Protein AF-A0A955FN13-F1 (afdb_monomer_lite)

pLDDT: mean 72.4, std 21.94, range [36.44, 97.31]

Sequence (118 aa):
MNSLASLPTERQCHIALLKLLHGSSACPECAGRLLFRRSYARCRVCRIKHSVRATTWFRGSNLSLQKLWLLIWCWQKQKSTGTTKLQVKLSDKIRAITPGQSTVIYDGQYVVGGGIVA

Secondary structure (DSSP, 8-state):
--SGGGPPPHHHHHHHHHHHHHSSSS-TTT-PPEEE-SS-EEESSS--EE-TTTTSTTTT----HHHHHHHHHHHHTT--TTTS------SS-------SS--EEE-SS-EEE-----

Radius of gyration: 17.9 Å; chains: 1; bounding box: 42×37×46 Å

Structure (mmCIF, N/CA/C/O backbone):
data_AF-A0A955FN13-F1
#
_entry.id   AF-A0A955FN13-F1
#
loop_
_atom_site.group_PDB
_atom_site.id
_atom_site.type_symbol
_atom_site.label_atom_id
_atom_site.label_alt_id
_atom_site.label_comp_id
_atom_site.label_asym_id
_atom_site.label_entity_id
_atom_site.label_seq_id
_atom_site.pdbx_PDB_ins_code
_atom_site.Cartn_x
_atom_site.Cartn_y
_atom_site.Cartn_z
_atom_site.occupancy
_atom_site.B_iso_or_equiv
_atom_site.auth_seq_id
_atom_site.auth_comp_id
_atom_site.auth_asym_id
_atom_site.auth_atom_id
_atom_site.pdbx_PDB_model_num
ATOM 1 N N . MET A 1 1 ? 2.698 8.812 16.267 1.00 59.09 1 MET A N 1
ATOM 2 C CA . MET A 1 1 ? 1.529 9.604 15.845 1.00 59.09 1 MET A CA 1
ATOM 3 C C . MET A 1 1 ? 0.746 9.928 17.096 1.00 59.09 1 MET A C 1
ATOM 5 O O . MET A 1 1 ? 0.307 8.999 17.759 1.00 59.09 1 MET A O 1
ATOM 9 N N . ASN A 1 2 ? 0.644 11.211 17.440 1.00 54.38 2 ASN A N 1
ATOM 10 C CA . ASN A 1 2 ? 0.000 11.656 18.684 1.00 54.38 2 ASN A CA 1
ATOM 11 C C . ASN A 1 2 ? -1.435 12.169 18.443 1.00 54.38 2 ASN A C 1
ATOM 13 O O . ASN A 1 2 ? -2.162 12.419 19.393 1.00 54.38 2 ASN A O 1
ATOM 17 N N . SER A 1 3 ? -1.857 12.309 17.177 1.00 60.25 3 SER A N 1
ATOM 18 C CA . SER A 1 3 ? -3.205 12.742 16.774 1.00 60.25 3 SER A CA 1
ATOM 19 C C . SER A 1 3 ? -3.566 12.215 15.375 1.00 60.25 3 SER A C 1
ATOM 21 O O . SER A 1 3 ? -2.677 12.011 14.544 1.00 60.25 3 SER A O 1
ATOM 23 N N . LEU A 1 4 ? -4.860 12.033 15.079 1.00 58.25 4 LEU A N 1
ATOM 24 C CA . LEU A 1 4 ? -5.371 11.665 13.744 1.00 58.25 4 LEU A CA 1
ATOM 25 C C . LEU A 1 4 ? -5.014 12.699 12.664 1.00 58.25 4 LEU A C 1
ATOM 27 O O . LEU A 1 4 ? -4.844 12.334 11.505 1.00 58.25 4 LEU A O 1
ATOM 31 N N . ALA A 1 5 ? -4.822 13.966 13.045 1.00 63.47 5 ALA A N 1
ATOM 32 C CA . ALA A 1 5 ? -4.365 15.018 12.136 1.00 63.47 5 ALA A CA 1
ATOM 33 C C . ALA A 1 5 ? -2.935 14.779 11.609 1.00 63.47 5 ALA A C 1
ATOM 35 O O . ALA A 1 5 ? -2.555 15.333 10.585 1.00 63.47 5 ALA A O 1
ATOM 36 N N . SER A 1 6 ? -2.153 13.920 12.277 1.00 76.50 6 SER A N 1
ATOM 37 C CA . SER A 1 6 ? -0.805 13.530 11.836 1.00 76.50 6 SER A CA 1
ATOM 38 C C . SER A 1 6 ? -0.791 12.344 10.864 1.00 76.50 6 SER A C 1
ATOM 40 O O . SER A 1 6 ? 0.274 11.791 10.587 1.00 76.50 6 SER A O 1
ATOM 42 N N . LEU A 1 7 ? -1.956 11.917 10.359 1.00 78.88 7 LEU A N 1
ATOM 43 C CA . LEU A 1 7 ? -2.031 10.831 9.387 1.00 78.88 7 LEU A CA 1
ATOM 44 C C . LEU A 1 7 ? -1.363 11.232 8.061 1.00 78.88 7 LEU A C 1
ATOM 46 O O . LEU A 1 7 ? -1.705 12.271 7.491 1.00 78.88 7 LEU A O 1
ATOM 50 N N . PRO A 1 8 ? -0.466 10.390 7.515 1.00 88.38 8 PRO A N 1
ATOM 51 C CA . PRO A 1 8 ? 0.096 10.631 6.197 1.00 88.38 8 PRO A CA 1
ATOM 52 C C . PRO A 1 8 ? -1.000 10.661 5.127 1.00 88.38 8 PRO A C 1
ATOM 54 O O . PRO A 1 8 ? -2.037 10.007 5.234 1.00 88.38 8 PRO A O 1
ATOM 57 N N . THR A 1 9 ? -0.759 11.402 4.051 1.00 90.94 9 THR A N 1
ATOM 58 C CA . THR A 1 9 ? -1.645 11.441 2.878 1.00 90.94 9 THR A CA 1
ATOM 59 C C . THR A 1 9 ? -1.793 10.055 2.243 1.00 90.94 9 THR A C 1
ATOM 61 O O . THR A 1 9 ? -0.929 9.188 2.391 1.00 90.94 9 THR A O 1
ATOM 64 N N . GLU A 1 10 ? -2.859 9.836 1.468 1.00 90.00 10 GLU A N 1
ATOM 65 C CA . GLU A 1 10 ? -3.096 8.547 0.797 1.00 90.00 10 GLU A CA 1
ATOM 66 C C . GLU A 1 10 ? -1.915 8.130 -0.100 1.00 90.00 10 GLU A C 1
ATOM 68 O O . GLU A 1 10 ? -1.511 6.966 -0.112 1.00 90.00 10 GLU A O 1
ATOM 73 N N . ARG A 1 11 ? -1.279 9.099 -0.772 1.00 91.12 11 ARG A N 1
ATOM 74 C CA . ARG A 1 11 ? -0.066 8.873 -1.570 1.00 91.12 11 ARG A CA 1
ATOM 75 C C . ARG A 1 11 ? 1.137 8.480 -0.711 1.00 91.12 11 ARG A C 1
ATOM 77 O O . ARG A 1 11 ? 1.862 7.563 -1.090 1.00 91.12 11 ARG A O 1
ATOM 84 N N . GLN A 1 12 ? 1.362 9.156 0.417 1.00 92.62 12 GLN A N 1
ATOM 85 C CA . GLN A 1 12 ? 2.446 8.809 1.344 1.00 92.62 12 GLN A CA 1
ATOM 86 C C . GLN A 1 12 ? 2.251 7.401 1.914 1.00 92.62 12 GLN A C 1
ATOM 88 O O . GLN A 1 12 ? 3.197 6.617 1.904 1.00 92.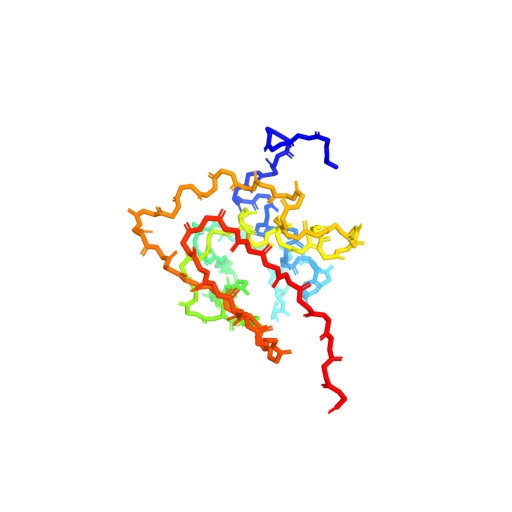62 12 GLN A O 1
ATOM 93 N N . CYS A 1 13 ? 1.020 7.050 2.304 1.00 91.75 13 CYS A N 1
ATOM 94 C CA . CYS A 1 13 ? 0.672 5.696 2.740 1.00 91.75 13 CYS A CA 1
ATOM 95 C C . CYS A 1 13 ? 0.991 4.670 1.648 1.00 91.75 13 CYS A C 1
ATOM 97 O O . CYS A 1 13 ? 1.610 3.651 1.923 1.00 91.75 13 CYS A O 1
ATOM 99 N N . HIS A 1 14 ? 0.626 4.949 0.393 1.00 91.62 14 HIS A N 1
ATOM 100 C CA . HIS A 1 14 ? 0.910 4.057 -0.732 1.00 91.62 14 HIS A CA 1
ATOM 101 C C . HIS A 1 14 ? 2.410 3.790 -0.899 1.00 91.62 14 HIS A C 1
ATOM 103 O O . HIS A 1 14 ? 2.828 2.641 -1.017 1.00 91.62 14 HIS A O 1
ATOM 109 N N . ILE A 1 15 ? 3.223 4.850 -0.892 1.00 92.44 15 ILE A N 1
ATOM 110 C CA . ILE A 1 15 ? 4.680 4.743 -1.023 1.00 92.44 15 ILE A CA 1
ATOM 111 C C . ILE A 1 15 ? 5.255 3.930 0.137 1.00 92.44 15 ILE A C 1
ATOM 113 O O . ILE A 1 15 ? 6.058 3.029 -0.090 1.00 92.44 15 ILE A O 1
ATOM 117 N N . ALA A 1 16 ? 4.848 4.242 1.367 1.00 92.44 16 ALA A N 1
ATOM 118 C CA . ALA A 1 16 ? 5.348 3.571 2.556 1.00 92.44 16 ALA A CA 1
ATOM 119 C C . ALA A 1 16 ? 4.965 2.083 2.578 1.00 92.44 16 ALA A C 1
ATOM 121 O O . ALA A 1 16 ? 5.806 1.242 2.873 1.00 92.44 16 ALA A O 1
ATOM 122 N N . LEU A 1 17 ? 3.735 1.745 2.186 1.00 90.38 17 LEU A N 1
ATOM 123 C CA . LEU A 1 17 ? 3.278 0.359 2.106 1.00 90.38 17 LEU A CA 1
ATOM 124 C C . LEU A 1 17 ? 3.994 -0.428 1.002 1.00 90.38 17 LEU A C 1
ATOM 126 O O . LEU A 1 17 ? 4.366 -1.570 1.233 1.00 90.38 17 LEU A O 1
ATOM 130 N N . LEU A 1 18 ? 4.259 0.168 -0.166 1.00 91.75 18 LEU A N 1
ATOM 131 C CA . LEU A 1 18 ? 5.067 -0.500 -1.197 1.00 91.75 18 LEU A CA 1
ATOM 132 C C . LEU A 1 18 ? 6.505 -0.742 -0.728 1.00 91.75 18 LEU A C 1
ATOM 134 O O . LEU A 1 18 ? 7.029 -1.828 -0.952 1.00 91.75 18 LEU A O 1
ATOM 138 N N . LYS A 1 19 ? 7.112 0.223 -0.025 1.00 92.88 19 LYS A N 1
ATOM 139 C CA . LYS A 1 19 ? 8.432 0.034 0.592 1.00 92.88 19 LYS A CA 1
ATOM 140 C C . LYS A 1 19 ? 8.427 -1.086 1.631 1.00 92.88 19 LYS A C 1
ATOM 142 O O . LYS A 1 19 ? 9.384 -1.842 1.684 1.00 92.88 19 LYS A O 1
ATOM 147 N N . LEU A 1 20 ? 7.364 -1.211 2.426 1.00 90.31 20 LEU A N 1
ATOM 148 C CA . LEU A 1 20 ? 7.223 -2.301 3.395 1.00 90.31 20 LEU A CA 1
ATOM 149 C C . LEU A 1 20 ? 7.068 -3.669 2.715 1.00 90.31 20 LEU A C 1
ATOM 151 O O . LEU A 1 20 ? 7.641 -4.639 3.192 1.00 90.31 20 LEU A O 1
ATOM 155 N N . LEU A 1 21 ? 6.319 -3.752 1.611 1.00 89.12 21 LEU A N 1
ATOM 156 C CA . LEU A 1 21 ? 6.067 -5.018 0.909 1.00 89.12 21 LEU A CA 1
ATOM 157 C C . LEU A 1 21 ? 7.232 -5.472 0.024 1.00 89.12 21 LEU A C 1
ATOM 159 O O . LEU A 1 21 ? 7.475 -6.665 -0.099 1.00 89.12 21 LEU A O 1
ATOM 163 N N . HIS A 1 22 ? 7.919 -4.533 -0.626 1.00 90.06 22 HIS A N 1
ATOM 164 C CA . HIS A 1 22 ? 8.907 -4.830 -1.669 1.00 90.06 22 HIS A CA 1
ATOM 165 C C . HIS A 1 22 ? 10.309 -4.292 -1.354 1.00 90.06 22 HIS A C 1
ATOM 167 O O . HIS A 1 22 ? 11.188 -4.337 -2.209 1.00 90.06 22 HIS A O 1
ATOM 173 N N . GLY A 1 23 ? 10.521 -3.691 -0.182 1.00 90.31 23 GLY A N 1
ATOM 174 C CA . GLY A 1 23 ? 11.792 -3.066 0.208 1.00 90.31 23 GLY A CA 1
ATOM 175 C C . GLY A 1 23 ? 12.109 -1.743 -0.503 1.00 90.31 23 GLY A C 1
ATOM 176 O O . GLY A 1 23 ? 13.004 -1.014 -0.085 1.00 90.31 23 GLY A O 1
ATOM 177 N N . SER A 1 24 ? 11.376 -1.378 -1.560 1.00 92.19 24 SER A N 1
ATOM 178 C CA . SER A 1 24 ? 11.632 -0.171 -2.349 1.00 92.19 24 SER A CA 1
ATOM 179 C C . SER A 1 24 ? 10.344 0.524 -2.803 1.00 92.19 24 SER A C 1
ATOM 181 O O . SER A 1 24 ? 9.255 -0.044 -2.793 1.00 92.19 24 SER A O 1
ATOM 183 N N . SER A 1 25 ? 10.458 1.795 -3.204 1.00 91.00 25 SER A N 1
ATOM 184 C CA . SER A 1 25 ? 9.373 2.531 -3.879 1.00 91.00 25 SER A CA 1
ATOM 185 C C . SER A 1 25 ? 9.477 2.481 -5.407 1.00 91.00 25 SER A C 1
ATOM 187 O O . SER A 1 25 ? 8.806 3.253 -6.099 1.00 91.00 25 SER A O 1
ATOM 189 N N . ALA A 1 26 ? 10.359 1.628 -5.925 1.00 94.56 26 ALA A N 1
ATOM 190 C CA . ALA A 1 26 ? 10.512 1.362 -7.343 1.00 94.56 26 ALA A CA 1
ATOM 191 C C . ALA A 1 26 ? 9.578 0.221 -7.769 1.00 94.56 26 ALA A C 1
ATOM 193 O O . ALA A 1 26 ? 8.939 -0.428 -6.942 1.00 94.56 26 ALA A O 1
ATOM 194 N N . CYS A 1 27 ? 9.456 -0.003 -9.074 1.00 94.94 27 CYS A N 1
ATOM 195 C CA . CYS A 1 27 ? 8.741 -1.167 -9.576 1.00 94.94 27 CYS A CA 1
ATOM 196 C C . CYS A 1 27 ? 9.452 -2.453 -9.115 1.00 94.94 27 CYS A C 1
ATOM 198 O O . CYS A 1 27 ? 10.643 -2.580 -9.391 1.00 94.94 27 CYS A O 1
ATOM 200 N N . PRO A 1 28 ? 8.752 -3.407 -8.475 1.00 92.56 28 PRO A N 1
ATOM 201 C CA . PRO A 1 28 ? 9.365 -4.656 -8.023 1.00 92.56 28 PRO A CA 1
ATOM 202 C C . PRO A 1 28 ? 9.856 -5.543 -9.178 1.00 92.56 28 PRO A C 1
ATOM 204 O O . PRO A 1 28 ? 10.773 -6.323 -8.978 1.00 92.56 28 PRO A O 1
ATOM 207 N N . GLU A 1 29 ? 9.308 -5.385 -10.388 1.00 94.81 29 GLU A N 1
ATOM 208 C CA . GLU A 1 29 ? 9.664 -6.224 -11.546 1.00 94.81 29 GLU A CA 1
ATOM 209 C C . GLU A 1 29 ? 10.893 -5.726 -12.312 1.00 94.81 29 GLU A C 1
ATOM 211 O O . GLU A 1 29 ? 11.609 -6.502 -12.928 1.00 94.81 29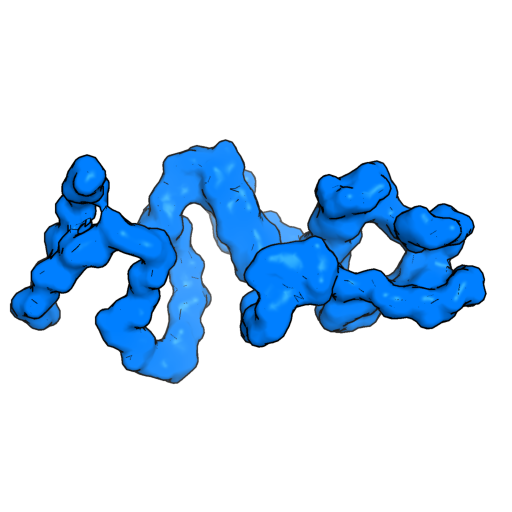 GLU A O 1
ATOM 216 N N . CYS A 1 30 ? 11.104 -4.408 -12.361 1.00 95.94 30 CYS A N 1
ATOM 217 C CA . CYS A 1 30 ? 12.108 -3.813 -13.257 1.00 95.94 30 CYS A CA 1
ATOM 218 C C . CYS A 1 30 ? 12.848 -2.612 -12.664 1.00 95.94 30 CYS A C 1
ATOM 220 O O . CYS A 1 30 ? 13.494 -1.872 -13.401 1.00 95.94 30 CYS A O 1
ATOM 222 N N . ALA A 1 31 ? 12.670 -2.330 -11.369 1.00 95.56 31 ALA A N 1
ATOM 223 C CA . ALA A 1 31 ? 13.195 -1.150 -10.671 1.00 95.56 31 ALA A CA 1
ATOM 224 C C . ALA A 1 31 ? 12.821 0.217 -11.298 1.00 95.56 31 ALA A C 1
ATOM 226 O O . ALA A 1 31 ? 13.276 1.272 -10.857 1.00 95.56 31 ALA A O 1
ATOM 227 N N . GLY A 1 32 ? 11.935 0.234 -12.299 1.00 95.38 32 GLY A N 1
ATOM 228 C CA . GLY A 1 32 ? 11.488 1.444 -12.975 1.00 95.38 32 GLY A CA 1
ATOM 229 C C . GLY A 1 32 ? 10.661 2.371 -12.080 1.00 95.38 32 GLY A C 1
ATOM 230 O O . GLY A 1 32 ? 10.054 1.970 -11.082 1.00 95.38 32 GLY A O 1
ATOM 231 N N . ARG A 1 33 ? 10.578 3.646 -12.474 1.00 96.19 33 ARG A N 1
ATOM 232 C CA . ARG A 1 33 ? 9.814 4.656 -11.732 1.00 96.19 33 ARG A CA 1
ATOM 233 C C . ARG A 1 33 ? 8.312 4.362 -11.760 1.00 96.19 33 ARG A C 1
ATOM 235 O O . ARG A 1 33 ? 7.708 4.209 -12.827 1.00 96.19 33 ARG A O 1
ATOM 242 N N . LEU A 1 34 ? 7.695 4.389 -10.580 1.00 96.00 34 LEU A N 1
ATOM 243 C CA . LEU A 1 34 ? 6.255 4.226 -10.405 1.00 96.00 34 LEU A CA 1
ATOM 244 C C . LEU A 1 34 ? 5.495 5.560 -10.503 1.00 96.00 34 LEU A C 1
ATOM 246 O O . LEU A 1 34 ? 5.883 6.581 -9.933 1.00 96.00 34 LEU A O 1
ATOM 250 N N . LEU A 1 35 ? 4.367 5.533 -11.214 1.00 95.56 35 LEU A N 1
ATOM 251 C CA . LEU A 1 35 ? 3.352 6.583 -11.247 1.00 95.56 35 LEU A CA 1
ATOM 252 C C . LEU A 1 35 ? 2.225 6.243 -10.277 1.00 95.56 35 LEU A C 1
ATOM 254 O O . LEU A 1 35 ? 1.429 5.340 -10.534 1.00 95.56 35 LEU A O 1
ATOM 258 N N . PHE A 1 36 ? 2.130 6.996 -9.188 1.00 93.00 36 PHE A N 1
ATOM 259 C CA . PHE A 1 36 ? 1.117 6.784 -8.160 1.00 93.00 36 PHE A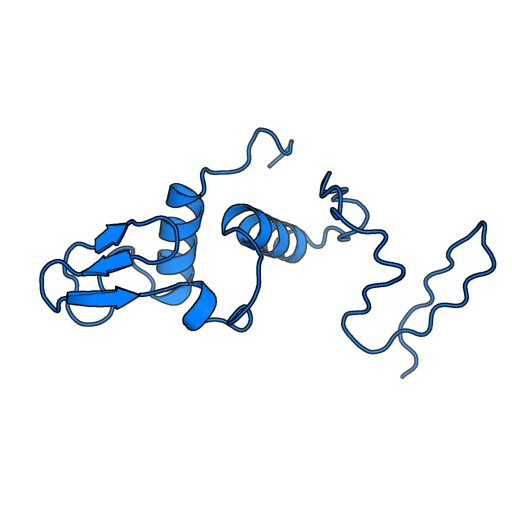 CA 1
ATOM 260 C C . PHE A 1 36 ? -0.237 7.350 -8.601 1.00 93.00 36 PHE A C 1
ATOM 262 O O . PHE A 1 36 ? -0.359 8.536 -8.915 1.00 93.00 36 PHE A O 1
ATOM 269 N N . ARG A 1 37 ? -1.254 6.487 -8.635 1.00 90.69 37 ARG A N 1
ATOM 270 C CA . ARG A 1 37 ? -2.674 6.833 -8.769 1.00 90.69 37 ARG A CA 1
ATOM 271 C C . ARG A 1 37 ? -3.379 6.566 -7.438 1.00 90.69 37 ARG A C 1
ATOM 273 O O . ARG A 1 37 ? -2.772 6.067 -6.492 1.00 90.69 37 ARG A O 1
ATOM 280 N N . ARG A 1 38 ? -4.675 6.887 -7.376 1.00 84.62 38 ARG A N 1
ATOM 281 C CA . ARG A 1 38 ? -5.491 6.761 -6.159 1.00 84.62 38 ARG A CA 1
ATOM 282 C C . ARG A 1 38 ? -5.497 5.337 -5.581 1.00 84.62 38 ARG A C 1
ATOM 284 O O . ARG A 1 38 ? -5.347 5.175 -4.381 1.00 84.62 38 ARG A O 1
ATOM 291 N N . SER A 1 39 ? -5.622 4.310 -6.427 1.00 83.69 39 SER A N 1
ATOM 292 C CA . SER A 1 39 ? -5.786 2.906 -5.997 1.00 83.69 39 SER A CA 1
ATOM 293 C C . SER A 1 39 ? -4.639 1.960 -6.380 1.00 83.69 39 SER A C 1
ATOM 295 O O . SER A 1 39 ? -4.558 0.845 -5.860 1.00 83.69 39 SER A O 1
ATOM 297 N N . TY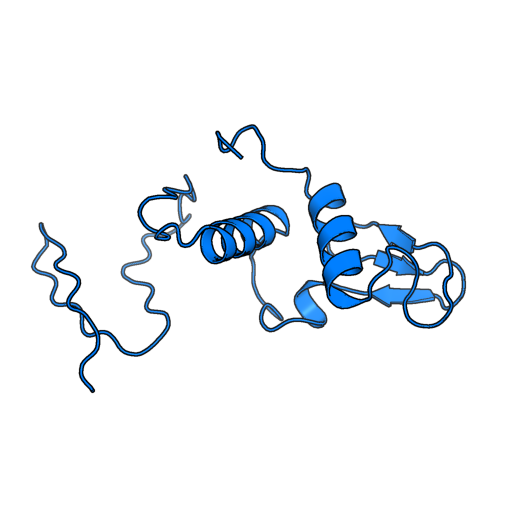R A 1 40 ? -3.749 2.377 -7.282 1.00 91.75 40 TYR A N 1
ATOM 298 C CA . TYR A 1 40 ? -2.612 1.580 -7.753 1.00 91.75 40 TYR A CA 1
ATOM 299 C C . TYR A 1 40 ? -1.447 2.480 -8.186 1.00 91.75 40 TYR A C 1
ATOM 301 O O . TYR A 1 40 ? -1.623 3.667 -8.460 1.00 91.75 40 TYR A O 1
ATOM 309 N N . ALA A 1 41 ? -0.253 1.913 -8.259 1.00 94.81 41 ALA A N 1
ATOM 310 C CA . ALA A 1 41 ? 0.916 2.503 -8.883 1.00 94.81 41 ALA A CA 1
ATOM 311 C C . ALA A 1 41 ? 1.167 1.812 -10.230 1.00 94.81 41 ALA A C 1
ATOM 313 O O . ALA A 1 41 ? 1.065 0.593 -10.330 1.00 94.81 41 ALA A O 1
ATOM 314 N N . ARG A 1 42 ? 1.463 2.566 -11.292 1.00 96.50 42 ARG A N 1
ATOM 315 C CA . ARG A 1 42 ? 1.788 1.995 -12.609 1.00 96.50 42 ARG A CA 1
ATOM 316 C C . ARG A 1 42 ? 3.250 2.226 -12.940 1.00 96.50 42 ARG A C 1
ATOM 318 O O . ARG A 1 42 ? 3.707 3.366 -12.871 1.00 96.50 42 ARG A O 1
ATOM 325 N N . CYS A 1 43 ? 3.969 1.185 -13.337 1.00 96.75 43 CYS A N 1
ATOM 326 C CA . CYS A 1 43 ? 5.341 1.352 -13.802 1.00 96.75 43 CYS A CA 1
ATOM 327 C C . CYS A 1 43 ? 5.389 2.107 -15.138 1.00 96.75 43 CYS A C 1
ATOM 329 O O . CYS A 1 43 ? 4.545 1.894 -16.012 1.00 96.75 43 CYS A O 1
ATOM 331 N N . ARG A 1 44 ? 6.374 2.998 -15.313 1.00 96.69 44 ARG A N 1
ATOM 332 C CA . ARG A 1 44 ? 6.620 3.656 -16.607 1.00 96.69 44 ARG A CA 1
ATOM 333 C C . ARG A 1 44 ? 7.317 2.755 -17.629 1.00 96.69 44 ARG A C 1
ATOM 335 O O . ARG A 1 44 ? 7.127 2.989 -18.814 1.00 96.69 44 ARG A O 1
ATOM 342 N N . VAL A 1 45 ? 8.061 1.746 -17.173 1.00 97.31 45 VAL A N 1
ATOM 343 C CA . VAL A 1 45 ? 8.852 0.841 -18.023 1.00 97.31 45 VAL A CA 1
ATOM 344 C C . VAL A 1 45 ? 8.019 -0.385 -18.402 1.00 97.31 45 VAL A C 1
ATOM 346 O O . VAL A 1 45 ? 7.462 -0.428 -19.491 1.00 97.31 45 VAL A O 1
ATOM 349 N N . CYS A 1 46 ? 7.803 -1.323 -17.473 1.00 96.94 46 CYS A N 1
ATOM 350 C CA . CYS A 1 46 ? 7.055 -2.560 -17.747 1.00 96.94 46 CYS A CA 1
ATOM 351 C C . CYS A 1 46 ? 5.528 -2.378 -17.824 1.00 96.94 46 CYS A C 1
ATOM 353 O O . CYS A 1 46 ? 4.800 -3.319 -18.111 1.00 96.94 46 CYS A O 1
ATOM 355 N N . ARG A 1 47 ? 5.009 -1.175 -17.534 1.00 95.88 47 ARG A N 1
ATOM 356 C CA . ARG A 1 47 ? 3.572 -0.831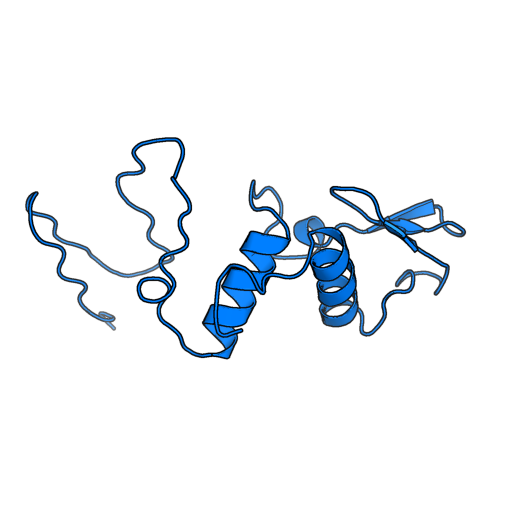 -17.561 1.00 95.88 47 ARG A CA 1
ATOM 357 C C . ARG A 1 47 ? 2.657 -1.642 -16.628 1.00 95.88 47 ARG A C 1
ATOM 359 O O . ARG A 1 47 ? 1.452 -1.362 -16.635 1.00 95.88 47 ARG A O 1
ATOM 366 N N . ILE A 1 48 ? 3.201 -2.533 -15.798 1.00 94.69 48 ILE A N 1
ATOM 367 C CA . ILE A 1 48 ? 2.474 -3.337 -14.806 1.00 94.69 48 ILE A CA 1
ATOM 368 C C . ILE A 1 48 ? 1.857 -2.436 -13.726 1.00 94.69 48 ILE A C 1
ATOM 370 O O . ILE A 1 48 ? 2.385 -1.369 -13.379 1.00 94.69 48 ILE A O 1
ATOM 374 N N . LYS A 1 49 ? 0.679 -2.845 -13.242 1.00 95.25 49 LYS A N 1
ATOM 375 C CA . LYS A 1 49 ? -0.039 -2.199 -12.140 1.00 95.25 49 LYS A CA 1
ATOM 376 C C . LYS A 1 49 ? 0.322 -2.899 -10.832 1.00 95.25 49 LYS A C 1
ATOM 378 O O . LYS A 1 49 ? 0.096 -4.093 -10.693 1.00 95.25 49 LYS A O 1
ATOM 383 N N . HIS A 1 50 ? 0.783 -2.130 -9.858 1.00 93.06 50 HIS A N 1
ATOM 384 C CA . HIS A 1 50 ? 1.031 -2.580 -8.494 1.00 93.06 50 HIS A CA 1
ATOM 385 C C . HIS A 1 50 ? -0.033 -1.979 -7.582 1.00 93.06 50 HIS A C 1
ATOM 387 O O . HIS A 1 50 ? -0.202 -0.760 -7.540 1.00 93.06 50 HIS A O 1
ATOM 393 N N . SER A 1 51 ? -0.781 -2.814 -6.866 1.00 91.50 51 SER A N 1
ATOM 394 C CA . SER A 1 51 ? -1.767 -2.355 -5.889 1.00 91.50 51 SER A CA 1
ATOM 395 C C . SER A 1 51 ? -1.468 -2.980 -4.543 1.00 91.50 51 SER A C 1
ATOM 397 O O . SER A 1 51 ? -1.558 -4.192 -4.394 1.00 91.50 51 SER A O 1
ATOM 399 N N . VAL A 1 52 ? -1.201 -2.137 -3.547 1.00 90.00 52 VAL A N 1
ATOM 400 C CA . VAL A 1 52 ? -0.956 -2.572 -2.165 1.00 90.00 52 VAL A CA 1
ATOM 401 C C . VAL A 1 52 ? -2.078 -3.474 -1.647 1.00 90.00 52 VAL A C 1
ATOM 403 O O . VAL A 1 52 ? -1.816 -4.469 -0.979 1.00 90.00 52 VAL A O 1
ATOM 406 N N . ARG A 1 53 ? -3.338 -3.158 -1.974 1.00 87.75 53 ARG A N 1
ATOM 407 C CA . ARG A 1 53 ? -4.482 -3.967 -1.531 1.00 87.75 53 ARG A CA 1
ATOM 408 C C . ARG A 1 53 ? -4.505 -5.327 -2.215 1.00 87.75 53 ARG A C 1
ATOM 410 O O . ARG A 1 53 ? -4.777 -6.315 -1.559 1.00 87.75 53 ARG A O 1
ATOM 417 N N . ALA A 1 54 ? -4.224 -5.381 -3.517 1.00 87.44 54 ALA A N 1
ATOM 418 C CA . ALA A 1 54 ? -4.239 -6.641 -4.259 1.00 87.44 54 ALA A CA 1
ATOM 419 C C . ALA A 1 54 ? -3.119 -7.599 -3.818 1.00 87.44 54 ALA A C 1
ATOM 421 O O . ALA A 1 54 ? -3.307 -8.808 -3.898 1.00 87.44 54 ALA A O 1
ATOM 422 N N . THR A 1 55 ? -1.995 -7.056 -3.343 1.00 84.75 55 THR A N 1
ATOM 423 C CA . THR A 1 55 ? -0.822 -7.816 -2.878 1.00 84.75 55 THR A CA 1
ATOM 424 C C . THR A 1 55 ? -0.925 -8.256 -1.412 1.00 84.75 55 THR A C 1
ATOM 426 O O . THR A 1 55 ? -0.084 -9.006 -0.933 1.00 84.75 55 THR A O 1
ATOM 429 N N . THR A 1 56 ? -1.933 -7.795 -0.671 1.00 83.12 56 THR A N 1
ATOM 430 C CA . THR A 1 56 ? -2.101 -8.099 0.758 1.00 83.12 56 THR A CA 1
ATOM 431 C C . THR A 1 56 ? -3.434 -8.792 1.024 1.00 83.12 56 THR A C 1
ATOM 433 O O . THR A 1 56 ? -4.311 -8.870 0.165 1.00 83.12 56 THR A O 1
ATOM 436 N N . TRP A 1 57 ? -3.623 -9.243 2.262 1.00 81.69 57 TRP A N 1
ATOM 437 C CA . TRP A 1 57 ? -4.877 -9.796 2.786 1.00 81.69 57 TRP A CA 1
ATOM 438 C C . TRP A 1 57 ? -6.044 -8.788 2.782 1.00 81.69 57 TRP A C 1
ATOM 440 O O . TRP A 1 57 ? -7.182 -9.154 3.048 1.00 81.69 57 TRP A O 1
ATOM 450 N N . PHE A 1 58 ? -5.796 -7.528 2.406 1.00 80.94 58 PHE A N 1
ATOM 451 C CA . PHE A 1 58 ? -6.814 -6.492 2.224 1.00 80.94 58 PHE A CA 1
ATOM 452 C C . PHE A 1 58 ? -7.407 -6.432 0.808 1.00 80.94 58 PHE A C 1
ATOM 454 O O . PHE A 1 58 ? -8.079 -5.449 0.457 1.00 80.94 58 PHE A O 1
ATOM 461 N N . ARG A 1 59 ? -7.163 -7.446 -0.029 1.00 81.12 59 ARG A N 1
ATOM 462 C CA . ARG A 1 59 ? -7.741 -7.551 -1.372 1.00 81.12 59 ARG A CA 1
ATOM 463 C C . ARG A 1 59 ? -9.270 -7.492 -1.300 1.00 81.12 59 ARG A C 1
ATOM 465 O O . ARG A 1 59 ? -9.891 -8.162 -0.489 1.00 81.12 59 ARG A O 1
ATOM 472 N N . GLY A 1 60 ? -9.876 -6.653 -2.142 1.00 78.81 60 GLY A N 1
ATOM 473 C CA . GLY A 1 60 ? -11.332 -6.458 -2.164 1.00 78.81 60 GLY A CA 1
ATOM 474 C C . GLY A 1 60 ? -11.890 -5.568 -1.046 1.00 78.81 60 GLY A C 1
ATOM 475 O O . GLY A 1 60 ? -13.084 -5.296 -1.036 1.00 78.81 60 GLY A O 1
ATOM 476 N N . SER A 1 61 ? -11.056 -5.057 -0.132 1.00 83.00 61 SER A N 1
ATOM 477 C CA . SER A 1 61 ? -11.531 -4.157 0.922 1.00 83.00 61 SER A CA 1
ATOM 478 C C . SER A 1 61 ? -11.816 -2.733 0.417 1.00 83.00 61 SER A C 1
ATOM 480 O O . SER A 1 61 ? -11.081 -2.155 -0.397 1.00 83.00 61 SER A O 1
ATOM 482 N N . ASN A 1 62 ? -12.844 -2.116 1.006 1.00 81.88 62 ASN A N 1
ATOM 483 C CA . ASN A 1 62 ? -13.201 -0.705 0.806 1.00 81.88 62 ASN A CA 1
ATOM 484 C C . ASN A 1 62 ? -12.374 0.263 1.681 1.00 81.88 62 ASN A C 1
ATOM 486 O O . ASN A 1 62 ? -12.695 1.447 1.795 1.00 81.88 62 ASN A O 1
ATOM 490 N N . LEU A 1 63 ? -11.298 -0.214 2.316 1.00 83.25 63 LEU A N 1
ATOM 491 C CA . LEU A 1 63 ? -10.456 0.596 3.195 1.00 83.25 63 LEU A CA 1
ATOM 492 C C . LEU A 1 63 ? -9.533 1.514 2.387 1.00 83.25 63 LEU A C 1
ATOM 494 O O . LEU A 1 63 ? -8.829 1.065 1.485 1.00 83.25 63 LEU A O 1
ATOM 498 N N . SER A 1 64 ? -9.484 2.804 2.733 1.00 86.62 64 SER A N 1
ATOM 499 C CA . SER A 1 64 ? -8.471 3.714 2.185 1.00 86.62 64 SER A CA 1
ATOM 500 C C . SER A 1 64 ? -7.072 3.328 2.674 1.00 86.62 64 SER A C 1
ATOM 502 O O . SER A 1 64 ? -6.921 2.700 3.725 1.00 86.62 64 SER A O 1
ATOM 504 N N . LEU A 1 65 ? -6.026 3.735 1.946 1.00 88.12 65 LEU A N 1
ATOM 505 C CA . LEU A 1 65 ? -4.650 3.428 2.368 1.00 88.12 65 LEU A CA 1
ATOM 506 C C . LEU A 1 65 ? -4.289 4.107 3.698 1.00 88.12 65 LEU A C 1
ATOM 508 O O . LEU A 1 65 ? -3.483 3.568 4.445 1.00 88.12 65 LEU A O 1
ATOM 512 N N . GLN A 1 66 ? -4.926 5.235 4.030 1.00 88.31 66 GLN A N 1
ATOM 513 C CA . GLN A 1 66 ? -4.784 5.884 5.338 1.00 88.31 66 GLN A CA 1
ATOM 514 C C . GLN A 1 66 ? -5.385 5.051 6.473 1.00 88.31 66 GLN A C 1
ATOM 516 O O . GLN A 1 66 ? -4.767 4.911 7.524 1.00 88.31 66 GLN A O 1
ATOM 521 N N . LYS A 1 67 ? -6.575 4.467 6.263 1.00 86.06 67 LYS A N 1
ATOM 522 C CA . LYS A 1 67 ? -7.196 3.568 7.248 1.00 86.06 67 LYS A CA 1
ATOM 523 C C . LYS A 1 67 ? -6.347 2.311 7.441 1.00 86.06 67 LYS A C 1
ATOM 525 O O . LYS A 1 67 ? -6.118 1.909 8.573 1.00 86.06 67 LYS A O 1
ATOM 530 N N . LEU A 1 68 ? -5.825 1.745 6.352 1.00 85.25 68 LEU A N 1
ATOM 531 C CA . LEU A 1 68 ? -4.894 0.614 6.400 1.00 85.25 68 LEU A CA 1
ATOM 532 C C . LEU A 1 68 ? -3.612 0.949 7.164 1.00 85.25 68 LEU A C 1
ATOM 534 O O . LEU A 1 68 ? -3.202 0.194 8.040 1.00 85.25 68 LEU A O 1
ATOM 538 N N . TRP A 1 69 ? -3.014 2.103 6.870 1.00 86.25 69 TRP A N 1
ATOM 539 C CA . TRP A 1 69 ? -1.836 2.593 7.578 1.00 86.25 69 TRP A CA 1
ATOM 540 C C . TRP A 1 69 ? -2.089 2.728 9.079 1.00 86.25 69 TRP A C 1
ATOM 542 O O . TRP A 1 69 ? -1.268 2.306 9.890 1.00 86.25 69 TRP A O 1
ATOM 552 N N . LEU A 1 70 ? -3.248 3.272 9.452 1.00 84.06 70 LEU A N 1
ATOM 553 C CA . LEU A 1 70 ? -3.622 3.418 10.850 1.00 84.06 70 LEU A CA 1
ATOM 554 C C . LEU A 1 70 ? -3.797 2.061 11.541 1.00 84.06 70 LEU A C 1
ATOM 556 O O . LEU A 1 70 ? -3.270 1.889 12.632 1.00 84.06 70 LEU A O 1
ATOM 560 N N . LEU A 1 71 ? -4.451 1.086 10.901 1.00 82.31 71 LEU A N 1
ATOM 561 C CA . LEU A 1 71 ? -4.580 -0.272 11.446 1.00 82.31 71 LEU A CA 1
ATOM 562 C C . LEU A 1 71 ? -3.211 -0.917 11.706 1.00 82.31 71 LEU A C 1
ATOM 564 O O . LEU A 1 71 ? -2.986 -1.460 12.786 1.00 82.31 71 LEU A O 1
ATOM 568 N N . ILE A 1 72 ? -2.284 -0.802 10.750 1.00 82.69 72 ILE A N 1
ATOM 569 C CA . ILE A 1 72 ? -0.911 -1.311 10.894 1.00 82.69 72 ILE A CA 1
ATOM 570 C C . ILE A 1 72 ? -0.194 -0.606 12.051 1.00 82.69 72 ILE A C 1
ATOM 572 O O . ILE A 1 72 ? 0.456 -1.261 12.862 1.00 82.69 72 ILE A O 1
ATOM 576 N N . TRP A 1 73 ? -0.339 0.714 12.172 1.00 82.50 73 TRP A N 1
ATOM 577 C CA . TRP A 1 73 ? 0.267 1.479 13.262 1.00 82.50 73 TRP A CA 1
ATOM 578 C C . TRP A 1 73 ? -0.289 1.089 14.641 1.00 82.50 73 TRP A C 1
ATOM 580 O O . TRP A 1 73 ? 0.481 0.917 15.587 1.00 82.50 73 TRP A O 1
ATOM 590 N N . CYS A 1 74 ? -1.609 0.913 14.760 1.00 77.88 74 CYS A N 1
ATOM 591 C CA . CYS A 1 74 ? -2.254 0.457 15.993 1.00 77.88 74 CYS A CA 1
ATOM 592 C C . CYS A 1 74 ? -1.725 -0.913 16.416 1.00 77.88 74 CYS A C 1
ATOM 594 O O . CYS A 1 74 ? -1.356 -1.090 17.579 1.00 77.88 74 CYS A O 1
ATOM 596 N N . TRP A 1 75 ? -1.627 -1.841 15.457 1.00 79.06 75 TRP A N 1
ATOM 597 C CA . TRP A 1 75 ? -1.067 -3.171 15.673 1.00 79.06 75 TRP A CA 1
ATOM 598 C C . TRP A 1 75 ? 0.387 -3.102 16.162 1.00 79.06 75 TRP A C 1
ATOM 600 O O . TRP A 1 75 ? 0.706 -3.652 17.212 1.00 79.06 75 TRP A O 1
ATOM 610 N N . GLN A 1 76 ? 1.247 -2.330 15.488 1.00 80.25 76 GLN A N 1
ATOM 611 C CA . GLN A 1 76 ? 2.655 -2.157 15.878 1.00 80.25 76 GLN A CA 1
ATOM 612 C C . GLN A 1 76 ? 2.839 -1.562 17.280 1.00 80.25 76 GLN A C 1
ATOM 614 O O . GLN A 1 76 ? 3.826 -1.850 17.953 1.00 80.25 76 GLN A O 1
ATOM 619 N N . LYS A 1 77 ? 1.924 -0.694 17.724 1.00 78.94 77 LYS A N 1
ATOM 620 C CA . LYS A 1 77 ? 1.985 -0.052 19.046 1.00 78.94 77 LYS A CA 1
ATOM 621 C C . LYS A 1 77 ? 1.215 -0.802 20.130 1.00 78.94 77 LYS A C 1
ATOM 623 O O . LYS A 1 77 ? 1.083 -0.257 21.225 1.00 78.94 77 LYS A O 1
ATOM 628 N N . GLN A 1 78 ? 0.709 -2.002 19.823 1.00 72.44 78 GLN A N 1
ATOM 629 C CA . GLN A 1 78 ? -0.150 -2.798 20.707 1.00 72.44 78 GLN A CA 1
ATOM 630 C C . GLN A 1 78 ? -1.283 -1.955 21.317 1.00 72.44 78 GLN A C 1
ATOM 632 O O . GLN A 1 78 ? -1.682 -2.123 22.468 1.00 72.44 78 GLN A O 1
ATOM 637 N N . LYS A 1 79 ? -1.782 -0.977 20.551 1.00 65.94 79 LYS A N 1
ATOM 638 C CA . LYS A 1 79 ? -2.904 -0.143 20.972 1.00 65.94 79 LYS A CA 1
ATOM 639 C C . LYS A 1 79 ? -4.176 -0.871 20.584 1.00 65.94 79 LYS A C 1
ATOM 641 O O . LYS A 1 79 ? -4.334 -1.264 19.429 1.00 65.94 79 LYS A O 1
ATOM 646 N N . SER A 1 80 ? -5.090 -1.024 21.540 1.00 57.75 80 SER A N 1
ATOM 647 C CA . SER A 1 80 ? -6.413 -1.563 21.244 1.00 57.75 80 SER A CA 1
ATOM 648 C C . SER A 1 80 ? -7.081 -0.708 20.162 1.00 57.75 80 SER A C 1
ATOM 650 O O . SER A 1 80 ? -7.019 0.529 20.166 1.00 57.75 80 SER A O 1
ATOM 652 N N . THR A 1 81 ? -7.740 -1.372 19.216 1.00 56.62 81 THR A N 1
ATOM 653 C CA . THR A 1 81 ? -8.563 -0.709 18.198 1.00 56.62 81 THR A CA 1
ATOM 654 C C . THR A 1 81 ? -9.662 0.141 18.839 1.00 56.62 81 THR A C 1
ATOM 656 O O . THR A 1 81 ? -10.077 1.126 18.244 1.00 56.62 81 THR A O 1
ATOM 659 N N . GLY A 1 82 ? -10.066 -0.157 20.081 1.00 53.09 82 GLY A N 1
ATOM 660 C CA . GLY A 1 82 ? -10.992 0.658 20.871 1.00 53.09 82 GLY A CA 1
ATOM 661 C C . GLY A 1 82 ? -10.387 1.946 21.446 1.00 53.09 82 GLY A C 1
ATOM 662 O O . GLY A 1 82 ? -11.099 2.937 21.590 1.00 53.09 82 GLY A O 1
ATOM 663 N N . THR A 1 83 ? -9.079 1.985 21.739 1.00 47.66 83 THR A N 1
ATOM 664 C CA . THR A 1 83 ? -8.384 3.227 22.153 1.00 47.66 83 THR A CA 1
ATOM 665 C C . THR A 1 83 ? -8.106 4.127 20.958 1.00 47.66 83 THR A C 1
ATOM 667 O O . THR A 1 83 ? -8.154 5.351 21.068 1.00 47.66 83 THR A O 1
ATOM 670 N N . THR A 1 84 ? -7.895 3.528 19.786 1.00 46.94 84 THR A N 1
ATOM 671 C CA . THR A 1 84 ? -7.935 4.248 18.515 1.00 46.94 84 THR A CA 1
ATOM 672 C C . THR A 1 84 ? -9.388 4.361 18.080 1.00 46.94 84 THR A C 1
ATOM 674 O O . THR A 1 84 ? -9.799 3.718 17.119 1.00 46.94 84 THR A O 1
ATOM 677 N N . LYS A 1 85 ? -10.179 5.193 18.772 1.00 45.53 85 LYS A N 1
ATOM 678 C CA . LYS A 1 85 ? -11.449 5.696 18.231 1.00 45.53 85 LYS A CA 1
ATOM 679 C C . LYS A 1 85 ? -11.132 6.497 16.967 1.00 45.53 85 LYS A C 1
ATOM 681 O O . LYS A 1 85 ? -11.105 7.723 16.959 1.00 45.53 85 LYS A O 1
ATOM 686 N N . LEU A 1 86 ? -10.856 5.786 15.878 1.00 44.00 86 LEU A N 1
ATOM 687 C CA . LEU A 1 86 ? -11.099 6.248 14.535 1.00 44.00 86 LEU A CA 1
ATOM 688 C C . LEU A 1 86 ? -12.521 6.791 14.598 1.00 44.00 86 LEU A C 1
ATOM 690 O O . LEU A 1 86 ? -13.467 6.029 14.792 1.00 44.00 86 LEU A O 1
ATOM 694 N N . GLN A 1 87 ? -12.681 8.100 14.419 1.00 39.25 87 GLN A N 1
ATOM 695 C CA . GLN A 1 87 ? -13.920 8.658 13.889 1.00 39.25 87 GLN A CA 1
ATOM 696 C C . GLN A 1 87 ? -14.117 8.120 12.459 1.00 39.25 87 GLN A C 1
ATOM 698 O O . GLN A 1 87 ? -14.196 8.853 11.482 1.00 39.25 87 GLN A O 1
ATOM 703 N N . VAL A 1 88 ? -14.166 6.800 12.302 1.00 39.81 88 VAL A N 1
ATOM 704 C CA . VAL A 1 88 ? -14.889 6.172 11.219 1.00 39.81 88 VAL A CA 1
ATOM 705 C C . VAL A 1 88 ? -16.318 6.257 11.704 1.00 39.81 88 VAL A C 1
ATOM 707 O O . VAL A 1 88 ? -16.785 5.398 12.444 1.00 39.81 88 VAL A O 1
ATOM 710 N N . LYS A 1 89 ? -17.013 7.327 11.311 1.00 37.97 89 LYS A N 1
ATOM 711 C CA . LYS A 1 89 ? -18.452 7.196 11.120 1.00 37.97 89 LYS A CA 1
ATOM 712 C C . LYS A 1 89 ? -18.602 6.068 10.104 1.00 37.97 89 LYS A C 1
ATOM 714 O O . LYS A 1 89 ? -18.326 6.253 8.920 1.00 37.97 89 LYS A O 1
ATOM 719 N N . LEU A 1 90 ? -18.885 4.868 10.599 1.00 37.38 90 LEU A N 1
ATOM 720 C CA . LEU A 1 90 ? -19.423 3.802 9.775 1.00 37.38 90 LEU A CA 1
ATOM 721 C C . LEU A 1 90 ? -20.713 4.408 9.212 1.00 37.38 90 LEU A C 1
ATOM 723 O O . LEU A 1 90 ? -21.532 4.911 9.979 1.00 37.38 90 LEU A O 1
ATOM 727 N N . SER A 1 91 ? -20.798 4.520 7.885 1.00 39.75 91 SER A N 1
ATOM 728 C CA . SER A 1 91 ? -21.923 5.170 7.194 1.00 39.75 91 SER A CA 1
ATOM 729 C C . SER A 1 91 ? -23.254 4.528 7.558 1.00 39.75 91 SER A C 1
ATOM 731 O O . SER A 1 91 ? -24.281 5.194 7.547 1.00 39.75 91 SER A O 1
ATOM 733 N N . ASP A 1 92 ? -23.197 3.261 7.954 1.00 41.06 92 ASP A N 1
ATOM 734 C CA . ASP A 1 92 ? -24.338 2.444 8.299 1.00 41.06 92 ASP A CA 1
ATOM 735 C C . ASP A 1 92 ? -24.205 1.945 9.739 1.00 41.06 92 ASP A C 1
ATOM 737 O O . ASP A 1 92 ? -23.095 1.758 10.253 1.00 41.06 92 ASP A O 1
ATOM 741 N N . LYS A 1 93 ? -25.348 1.721 10.401 1.00 37.91 93 LYS A N 1
ATOM 742 C CA . LYS A 1 93 ? -25.433 1.057 11.712 1.00 37.91 93 LYS A CA 1
ATOM 743 C C . LYS A 1 93 ? -24.889 -0.371 11.593 1.00 37.91 93 LYS A C 1
ATOM 745 O O . LYS A 1 93 ? -25.644 -1.328 11.445 1.00 37.91 93 LYS A O 1
ATOM 750 N N . ILE A 1 94 ? -23.575 -0.530 11.660 1.00 47.81 94 ILE A N 1
ATOM 751 C CA . ILE A 1 94 ? -22.946 -1.845 11.733 1.00 47.81 94 ILE A CA 1
ATOM 752 C C . ILE A 1 94 ? -23.056 -2.319 13.181 1.00 47.81 94 ILE A C 1
ATOM 754 O O . ILE A 1 94 ? -22.497 -1.712 14.092 1.00 47.81 94 ILE A O 1
ATOM 758 N N . ARG A 1 95 ? -23.838 -3.384 13.378 1.00 42.12 95 ARG A N 1
ATOM 759 C CA . ARG A 1 95 ? -24.221 -3.926 14.691 1.00 42.12 95 ARG A CA 1
ATOM 760 C C . ARG A 1 95 ? -23.150 -4.802 15.353 1.00 42.12 95 ARG A C 1
ATOM 762 O O . ARG A 1 95 ? -23.250 -5.021 16.551 1.00 42.12 95 ARG A O 1
ATOM 769 N N . ALA A 1 96 ? -22.135 -5.260 14.618 1.00 42.69 96 ALA A N 1
ATOM 770 C CA . ALA A 1 96 ? -20.943 -5.922 15.155 1.00 42.69 96 ALA A CA 1
ATOM 771 C C . ALA A 1 96 ? -19.882 -6.108 14.053 1.00 42.69 96 ALA A C 1
ATOM 773 O O . ALA A 1 96 ? -20.227 -6.312 12.890 1.00 42.69 96 ALA A O 1
ATOM 774 N N . ILE A 1 97 ? -18.600 -6.084 14.426 1.00 45.38 97 ILE A N 1
ATOM 775 C CA . ILE A 1 97 ? -17.485 -6.645 13.645 1.00 45.38 97 ILE A CA 1
ATOM 776 C C . ILE A 1 97 ? -16.671 -7.498 14.617 1.00 45.38 97 ILE A C 1
ATOM 778 O O . ILE A 1 97 ? -16.134 -6.966 15.586 1.00 45.38 97 ILE A O 1
ATOM 782 N N . THR A 1 98 ? -16.555 -8.797 14.354 1.00 45.09 98 THR A N 1
ATOM 783 C CA . THR A 1 98 ? -15.651 -9.703 15.073 1.00 45.09 98 THR A CA 1
ATOM 784 C C . THR A 1 98 ? -14.555 -10.184 14.118 1.00 45.09 98 THR A C 1
ATOM 786 O O . THR A 1 98 ? -14.859 -10.794 13.093 1.00 45.09 98 THR A O 1
ATOM 789 N N . PRO A 1 99 ? -13.266 -9.934 14.402 1.00 39.47 99 PRO A N 1
ATOM 790 C CA . PRO A 1 99 ? -12.180 -10.621 13.728 1.00 39.47 99 PRO A CA 1
ATOM 791 C C . PRO A 1 99 ? -11.805 -11.856 14.559 1.00 39.47 99 PRO A C 1
ATOM 793 O O . PRO A 1 99 ? -10.887 -11.788 15.360 1.00 39.47 99 PRO A O 1
ATOM 796 N N . GLY A 1 100 ? -12.527 -12.967 14.381 1.00 39.09 100 GLY A N 1
ATOM 797 C CA . GLY A 1 100 ? -12.151 -14.279 14.934 1.00 39.09 100 GLY A CA 1
ATOM 798 C C . GLY A 1 100 ? -12.324 -14.475 16.455 1.00 39.09 100 GLY A C 1
ATOM 799 O O . GLY A 1 100 ? -11.894 -13.664 17.263 1.00 39.09 100 GLY A O 1
ATOM 800 N N . GLN A 1 101 ? -12.959 -15.601 16.811 1.00 41.56 101 GLN A N 1
ATOM 801 C CA . GLN A 1 101 ? -12.970 -16.288 18.120 1.00 41.56 101 GLN A CA 1
ATOM 802 C C . GLN A 1 101 ? -13.158 -15.444 19.397 1.00 41.56 101 GLN A C 1
ATOM 804 O O . GLN A 1 101 ? -12.390 -15.547 20.350 1.00 41.56 101 GLN A O 1
ATOM 809 N N . SER A 1 102 ? -14.221 -14.649 19.492 1.00 50.16 102 SER A N 1
ATOM 810 C CA . SER A 1 102 ? -14.681 -14.161 20.802 1.00 50.16 102 SER A CA 1
ATOM 811 C C . SER A 1 102 ? -16.200 -14.048 20.822 1.00 50.16 102 SER A C 1
ATOM 813 O O . SER A 1 102 ? -16.793 -13.424 19.939 1.00 50.16 102 SER A O 1
ATOM 815 N N . THR A 1 103 ? -16.824 -14.664 21.825 1.00 42.69 103 THR A N 1
ATOM 816 C CA . THR A 1 103 ? -18.264 -14.563 22.080 1.00 42.69 103 THR A CA 1
ATOM 817 C C . THR A 1 103 ? -18.545 -13.256 22.809 1.00 42.69 103 THR A C 1
ATOM 819 O O . THR A 1 103 ? -17.933 -12.967 23.835 1.00 42.69 103 THR A O 1
ATOM 822 N N . VAL A 1 104 ? -19.474 -12.462 22.280 1.00 50.75 104 VAL A N 1
ATOM 823 C CA . VAL A 1 104 ? -19.905 -11.192 22.874 1.00 50.75 104 VAL A CA 1
ATOM 824 C C . VAL A 1 104 ? -21.375 -11.327 23.250 1.00 50.75 104 VAL A C 1
ATOM 826 O O . VAL A 1 104 ? -22.205 -11.584 22.381 1.00 50.75 104 VAL A O 1
ATOM 829 N N . ILE A 1 105 ? -21.694 -11.145 24.533 1.00 43.94 105 ILE A N 1
ATOM 830 C CA . ILE A 1 105 ? -23.078 -11.020 25.006 1.00 43.94 105 ILE A CA 1
ATOM 831 C C . ILE A 1 105 ? -23.401 -9.529 25.094 1.00 43.94 105 ILE A C 1
ATOM 833 O O . ILE A 1 105 ? -22.635 -8.752 25.669 1.00 43.94 105 ILE A O 1
ATOM 837 N N . TYR A 1 106 ? -24.519 -9.129 24.487 1.00 45.41 106 TYR A N 1
ATOM 838 C CA . TYR A 1 106 ? -24.969 -7.742 24.426 1.00 45.41 106 TYR A CA 1
ATOM 839 C C . TYR A 1 106 ? -26.398 -7.621 24.950 1.00 45.41 106 TYR A C 1
ATOM 841 O O . TYR A 1 106 ? -27.292 -8.287 24.434 1.00 45.41 106 TYR A O 1
ATOM 849 N N . ASP A 1 107 ? -26.598 -6.732 25.924 1.00 45.47 107 ASP A N 1
ATOM 850 C CA . ASP A 1 107 ? -27.902 -6.437 26.538 1.00 45.47 107 ASP A CA 1
ATOM 851 C C . ASP A 1 107 ? -28.303 -4.958 26.355 1.00 45.47 107 ASP A C 1
ATOM 853 O O . ASP A 1 107 ? -28.766 -4.265 27.254 1.00 45.47 107 ASP A O 1
ATOM 857 N N . GLY A 1 108 ? -28.024 -4.391 25.179 1.00 48.97 108 GLY A N 1
ATOM 858 C CA . GLY A 1 108 ? -28.527 -3.063 24.804 1.00 48.97 108 GLY A CA 1
ATOM 859 C C . GLY A 1 108 ? -27.776 -1.853 25.383 1.00 48.97 108 GLY A C 1
ATOM 860 O O . GLY A 1 108 ? -27.677 -0.839 24.693 1.00 48.97 108 GLY A O 1
ATOM 861 N N . GLN A 1 109 ? -27.198 -1.928 26.586 1.00 38.56 109 GLN A N 1
ATOM 862 C CA . GLN A 1 109 ? -26.530 -0.775 27.229 1.00 38.56 109 GLN A CA 1
ATOM 863 C C . GLN A 1 109 ? -25.039 -0.970 27.523 1.00 38.56 109 GLN A C 1
ATOM 865 O O . GLN A 1 109 ? -24.282 0.001 27.503 1.00 38.56 109 GLN A O 1
ATOM 870 N N . TYR A 1 110 ? -24.591 -2.208 27.722 1.00 37.81 110 TYR A N 1
ATOM 871 C CA . TYR A 1 110 ? -23.208 -2.509 28.085 1.00 37.81 110 TYR A CA 1
ATOM 872 C C . TYR A 1 110 ? -22.610 -3.562 27.154 1.00 37.81 110 TYR A C 1
ATOM 874 O O . TYR A 1 110 ? -23.308 -4.435 26.638 1.00 37.81 110 TYR A O 1
ATOM 882 N N . VAL A 1 111 ? -21.299 -3.461 26.933 1.00 46.59 111 VAL A N 1
ATOM 883 C CA . VAL A 1 111 ? -20.513 -4.441 26.179 1.00 46.59 111 VAL A CA 1
ATOM 884 C C . VAL A 1 111 ? -19.428 -4.963 27.106 1.00 46.59 111 VAL A C 1
ATOM 886 O O . VAL A 1 111 ? -18.578 -4.193 27.552 1.00 46.59 111 VAL A O 1
ATOM 889 N N . VAL A 1 112 ? -19.445 -6.268 27.373 1.00 42.41 112 VAL A N 1
ATOM 890 C CA . VAL A 1 112 ? -18.376 -6.960 28.098 1.00 42.41 112 VAL A CA 1
ATOM 891 C C . VAL A 1 112 ? -17.606 -7.805 27.090 1.00 42.41 112 VAL A C 1
ATOM 893 O O . VAL A 1 112 ? -18.149 -8.734 26.499 1.00 42.41 112 VAL A O 1
ATOM 896 N N . GLY A 1 113 ? -16.344 -7.448 26.851 1.00 44.53 113 GLY A N 1
ATOM 897 C CA . GLY A 1 113 ? -15.423 -8.257 26.056 1.00 44.53 113 GLY A CA 1
ATOM 898 C C . GLY A 1 113 ? -14.689 -9.241 26.961 1.00 44.53 113 GLY A C 1
ATOM 899 O O . GLY A 1 113 ? -13.838 -8.819 27.740 1.00 44.53 113 GLY A O 1
ATOM 900 N N . GLY A 1 114 ? -15.030 -10.527 26.874 1.00 40.19 114 GLY A N 1
ATOM 901 C CA . GLY A 1 114 ? -14.286 -11.618 27.507 1.00 40.19 114 GLY A CA 1
ATOM 902 C C . GLY A 1 114 ? -13.154 -12.110 26.603 1.00 40.19 114 GLY A C 1
ATOM 903 O O . GLY A 1 114 ? -13.310 -12.145 25.383 1.00 40.19 114 GLY A O 1
ATOM 904 N N . GLY A 1 115 ? -12.008 -12.443 27.203 1.00 41.34 115 GLY A N 1
ATOM 905 C CA . GLY A 1 115 ? -10.840 -12.997 26.512 1.00 41.34 115 GLY A CA 1
ATOM 906 C C . GLY A 1 115 ? -11.042 -14.421 25.970 1.00 41.34 115 GLY A C 1
ATOM 907 O O . GLY A 1 115 ? -12.114 -15.006 26.089 1.00 41.34 115 GLY A O 1
ATOM 908 N N . ILE A 1 116 ? -9.972 -14.944 25.363 1.00 37.81 116 ILE A N 1
ATOM 909 C CA . ILE A 1 116 ? -9.881 -16.222 24.634 1.00 37.81 116 ILE A CA 1
ATOM 910 C C . ILE A 1 116 ? -10.420 -17.397 25.474 1.00 37.81 116 ILE A C 1
ATOM 912 O O . ILE A 1 116 ? -9.954 -17.617 26.591 1.00 37.81 116 ILE A O 1
ATOM 916 N N . VAL A 1 117 ? -11.348 -18.179 24.909 1.00 37.28 117 VAL A N 1
ATOM 917 C CA . VAL A 1 117 ? -11.606 -19.566 25.337 1.00 37.28 117 VAL A CA 1
ATOM 918 C C . VAL A 1 117 ? -10.679 -20.452 24.505 1.00 37.28 117 VAL A C 1
ATOM 920 O O . VAL A 1 117 ? -10.623 -20.268 23.290 1.00 37.28 117 VAL A O 1
ATOM 923 N N . ALA A 1 118 ? -9.914 -21.301 25.196 1.00 36.44 118 ALA A N 1
ATOM 924 C CA . ALA A 1 118 ? -8.819 -22.129 24.684 1.00 36.44 118 ALA A CA 1
ATOM 925 C C . ALA A 1 118 ? -9.130 -22.905 23.394 1.00 36.44 118 ALA A C 1
ATOM 927 O O . ALA A 1 118 ? -10.279 -23.381 23.247 1.00 36.44 118 ALA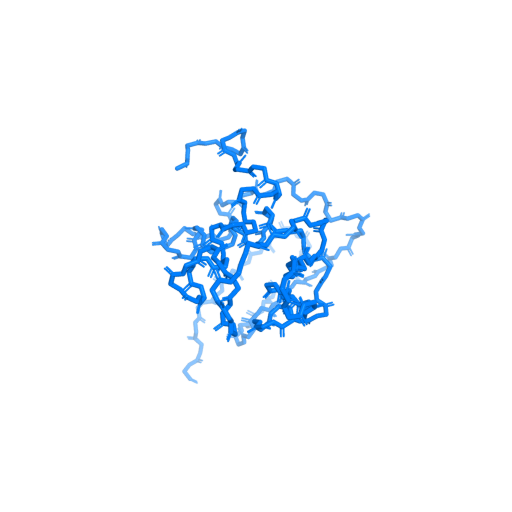 A O 1
#

Foldseek 3Di:
DPDLVPQDDLQVLFQVLCCVVQVHSADNVPSAHWDDDQAWTAGPPPRDTHGSCCSDPNPPPPDGSSNVVVVVVCVVVVHPVVVVPPPPPVVDPPPDDDPDAWDWDDDPPDTDTDDHDD